Protein AF-A0A7X8J8T4-F1 (afdb_monomer)

Structure (mmCIF, N/CA/C/O backbone):
data_AF-A0A7X8J8T4-F1
#
_entry.id   AF-A0A7X8J8T4-F1
#
loop_
_atom_site.group_PDB
_atom_site.id
_atom_site.type_symbol
_atom_site.label_atom_id
_atom_site.label_alt_id
_atom_site.label_comp_id
_atom_site.label_asym_id
_atom_site.label_entity_id
_atom_site.label_seq_id
_atom_site.pdbx_PDB_ins_code
_atom_site.Cartn_x
_atom_site.Cartn_y
_atom_site.Cartn_z
_atom_site.occupancy
_atom_site.B_iso_or_equiv
_atom_site.auth_seq_id
_atom_site.auth_comp_id
_atom_site.auth_asym_id
_atom_site.auth_atom_id
_atom_site.pdbx_PDB_model_num
ATOM 1 N N . MET A 1 1 ? -16.688 19.050 2.867 1.00 76.69 1 MET A N 1
ATOM 2 C CA . MET A 1 1 ? -15.504 18.166 2.783 1.00 76.69 1 MET A CA 1
ATOM 3 C C . MET A 1 1 ? -15.236 17.628 4.182 1.00 76.69 1 MET A C 1
ATOM 5 O O . MET A 1 1 ? -15.202 18.430 5.106 1.00 76.69 1 MET A O 1
ATOM 9 N N . ILE A 1 2 ? -15.148 16.307 4.369 1.00 91.94 2 ILE A N 1
ATOM 10 C CA . ILE A 1 2 ? -14.789 15.720 5.672 1.00 91.94 2 ILE A CA 1
ATOM 11 C C . ILE A 1 2 ? -13.297 15.970 5.940 1.00 91.94 2 ILE A C 1
ATOM 13 O O . ILE A 1 2 ? -12.501 15.939 5.002 1.00 91.94 2 ILE A O 1
ATOM 17 N N . SER A 1 3 ? -12.903 16.253 7.184 1.00 97.56 3 SER A N 1
ATOM 18 C CA . SER A 1 3 ? -11.480 16.414 7.513 1.00 97.56 3 SER A CA 1
ATOM 19 C C . SER A 1 3 ? -10.749 15.070 7.450 1.00 97.56 3 SER A C 1
ATOM 21 O O . SER A 1 3 ? -11.363 14.012 7.609 1.00 97.56 3 SER A O 1
ATOM 23 N N . PHE A 1 4 ? -9.426 15.104 7.270 1.00 96.38 4 PHE A N 1
ATOM 24 C CA . PHE A 1 4 ? -8.602 13.891 7.281 1.00 96.38 4 PHE A CA 1
ATOM 25 C C . PHE A 1 4 ? -8.795 13.076 8.568 1.00 96.38 4 PHE A C 1
ATOM 27 O O . PHE A 1 4 ? -9.046 11.877 8.503 1.00 96.38 4 PHE A O 1
ATOM 34 N N . ILE A 1 5 ? -8.780 13.746 9.727 1.00 97.56 5 ILE A N 1
ATOM 35 C CA . ILE A 1 5 ? -8.980 13.104 11.033 1.00 97.56 5 ILE A CA 1
ATOM 36 C C . ILE A 1 5 ? -10.336 12.402 11.100 1.00 97.56 5 ILE A C 1
ATOM 38 O O . ILE A 1 5 ? -10.412 11.261 11.538 1.00 97.56 5 ILE A O 1
ATOM 42 N N . LYS A 1 6 ? -11.403 13.030 10.594 1.00 98.00 6 LYS A N 1
ATOM 43 C CA . LYS A 1 6 ? -12.732 12.410 10.582 1.00 98.00 6 LYS A CA 1
ATOM 44 C C . LYS A 1 6 ? -12.839 11.238 9.605 1.00 98.00 6 LYS A C 1
ATOM 46 O O . LYS A 1 6 ? -13.527 10.270 9.917 1.00 98.00 6 LYS A O 1
ATOM 51 N N . LYS A 1 7 ? -12.139 11.282 8.466 1.00 97.62 7 LYS A N 1
ATOM 52 C CA . LYS A 1 7 ? -12.042 10.141 7.540 1.00 97.62 7 LYS A CA 1
ATOM 53 C C . LYS A 1 7 ? -11.314 8.956 8.188 1.00 97.62 7 LYS A C 1
ATOM 55 O O . LYS A 1 7 ? -11.804 7.835 8.106 1.00 97.62 7 LYS A O 1
ATOM 60 N N . LEU A 1 8 ? -10.190 9.209 8.863 1.00 97.62 8 LEU A N 1
ATOM 61 C CA . LEU A 1 8 ? -9.431 8.179 9.579 1.00 97.62 8 LEU A CA 1
ATOM 62 C C . LEU A 1 8 ? -10.239 7.585 10.742 1.00 97.62 8 LEU A C 1
ATOM 64 O O . LEU A 1 8 ? -10.303 6.366 10.883 1.00 97.62 8 LEU A O 1
ATOM 68 N N . GLU A 1 9 ? -10.912 8.436 11.525 1.00 97.88 9 GLU A N 1
ATOM 69 C CA . GLU A 1 9 ? -11.780 8.001 12.624 1.00 97.88 9 GLU A CA 1
ATOM 70 C C . GLU A 1 9 ? -12.923 7.090 12.155 1.00 97.88 9 GLU A C 1
ATOM 72 O O . GLU A 1 9 ? -13.340 6.188 12.882 1.00 97.88 9 GLU A O 1
ATOM 77 N N . ALA A 1 10 ? -13.462 7.335 10.958 1.00 98.12 10 ALA A N 1
ATOM 78 C CA . ALA A 1 10 ? -14.493 6.487 10.379 1.00 98.12 10 ALA A CA 1
ATOM 79 C C . ALA A 1 10 ? -13.928 5.110 9.993 1.00 98.12 10 ALA A C 1
ATOM 81 O O . ALA A 1 10 ? -14.497 4.094 10.390 1.00 98.12 10 ALA A O 1
ATOM 82 N N . ALA A 1 11 ? -12.782 5.074 9.303 1.00 97.88 11 ALA A N 1
ATOM 83 C CA . ALA A 1 11 ? -12.152 3.833 8.849 1.00 97.88 11 ALA A CA 1
ATOM 84 C C . ALA A 1 11 ? -11.749 2.915 10.015 1.00 97.88 11 ALA A C 1
ATOM 86 O O . ALA A 1 11 ? -12.102 1.736 10.017 1.00 97.88 11 ALA A O 1
ATOM 87 N N . TRP A 1 12 ? -11.093 3.445 11.058 1.00 98.06 12 TRP A N 1
ATOM 88 C CA . TRP A 1 12 ? -10.691 2.611 12.199 1.00 98.06 12 TRP A CA 1
ATOM 89 C C . TRP A 1 12 ? -11.877 2.063 13.007 1.00 98.06 12 TRP A C 1
ATOM 91 O O . TRP A 1 12 ? -11.737 1.060 13.700 1.00 98.06 12 TRP A O 1
ATOM 101 N N . ARG A 1 13 ? -13.053 2.711 12.928 1.00 98.25 13 ARG A N 1
ATOM 102 C CA . ARG A 1 13 ? -14.262 2.331 13.677 1.00 98.25 13 ARG A CA 1
ATOM 103 C C . ARG A 1 13 ? -14.991 1.259 12.894 1.00 98.25 13 ARG A C 1
ATOM 105 O O . ARG A 1 13 ? -15.388 0.261 13.476 1.00 98.25 13 ARG A O 1
ATOM 112 N N . GLN A 1 14 ? -15.126 1.476 11.586 1.00 98.38 14 GLN A N 1
ATOM 113 C CA . GLN A 1 14 ? -15.718 0.526 10.656 1.00 98.38 14 GLN A CA 1
ATOM 114 C C . GLN A 1 14 ? -14.980 -0.815 10.691 1.00 98.38 14 GLN A C 1
ATOM 116 O O . GLN A 1 14 ? -15.619 -1.850 10.838 1.00 98.38 14 GLN A O 1
ATOM 121 N N . ASN A 1 15 ? -13.648 -0.781 10.632 1.00 98.31 15 ASN A N 1
ATOM 122 C CA . ASN A 1 15 ? -12.823 -1.988 10.577 1.00 98.31 15 ASN A CA 1
ATOM 123 C C . ASN A 1 15 ? -12.359 -2.462 11.967 1.00 98.31 15 ASN A C 1
ATOM 125 O O . ASN A 1 15 ? -11.601 -3.422 12.064 1.00 98.31 15 ASN A O 1
ATOM 129 N N . ASN A 1 16 ? -12.772 -1.775 13.045 1.00 98.44 16 ASN A N 1
ATOM 130 C CA . ASN A 1 16 ? -12.327 -2.010 14.426 1.00 98.44 16 ASN A CA 1
ATOM 131 C C . ASN A 1 16 ? -10.806 -2.250 14.538 1.00 98.44 16 ASN A C 1
ATOM 133 O O . ASN A 1 16 ? -10.339 -3.219 15.139 1.00 98.44 16 ASN A O 1
ATOM 137 N N . SER A 1 17 ? -10.023 -1.385 13.896 1.00 98.31 17 SER A N 1
ATOM 138 C CA . SER A 1 17 ? -8.599 -1.616 13.675 1.00 98.31 17 SER A CA 1
ATOM 139 C C . SER A 1 17 ? -7.827 -0.313 13.691 1.00 98.31 17 SER A C 1
ATOM 141 O O . SER A 1 17 ? -8.229 0.660 13.068 1.00 98.31 17 SER A O 1
ATOM 143 N N . LEU A 1 18 ? -6.682 -0.307 14.369 1.00 98.12 18 LEU A N 1
ATOM 144 C CA . LEU A 1 18 ? -5.701 0.781 14.308 1.00 98.12 18 LEU A CA 1
ATOM 145 C C . LEU A 1 18 ? -4.502 0.423 13.417 1.00 98.12 18 LEU A C 1
ATOM 147 O O . LEU A 1 18 ? -3.504 1.140 13.407 1.00 98.12 18 LEU A O 1
ATOM 151 N N . VAL A 1 19 ? -4.575 -0.700 12.697 1.00 98.56 19 VAL A N 1
ATOM 152 C CA . VAL A 1 19 ? -3.469 -1.196 11.879 1.00 98.56 19 VAL A CA 1
ATOM 153 C C . VAL A 1 19 ? -3.279 -0.300 10.659 1.00 98.56 19 VAL A C 1
ATOM 155 O O . VAL A 1 19 ? -4.218 -0.044 9.905 1.00 98.56 19 VAL A O 1
ATOM 158 N N . CYS A 1 20 ? -2.033 0.125 10.452 1.00 98.62 20 CYS A N 1
ATOM 159 C CA . CYS A 1 20 ? -1.569 0.791 9.243 1.00 98.62 20 CYS A CA 1
ATOM 160 C C . CYS A 1 20 ? -0.669 -0.171 8.465 1.00 98.62 20 CYS A C 1
ATOM 162 O O . CYS A 1 20 ? 0.379 -0.579 8.971 1.00 98.62 20 CYS A O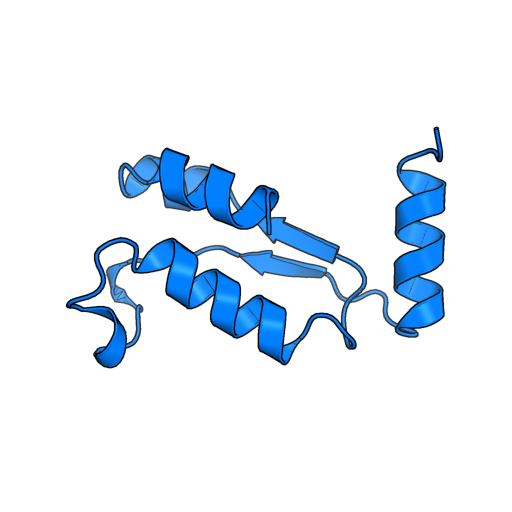 1
ATOM 164 N N . VAL A 1 21 ? -1.058 -0.523 7.241 1.00 98.69 21 VAL A N 1
ATOM 165 C CA . VAL A 1 21 ? -0.230 -1.369 6.371 1.00 98.69 21 VAL A CA 1
ATOM 166 C C . VAL A 1 21 ? 0.741 -0.502 5.574 1.00 98.69 21 VAL A C 1
ATOM 168 O O . VAL A 1 21 ? 0.353 0.457 4.906 1.00 98.69 21 VAL A O 1
ATOM 171 N N . GLY A 1 22 ? 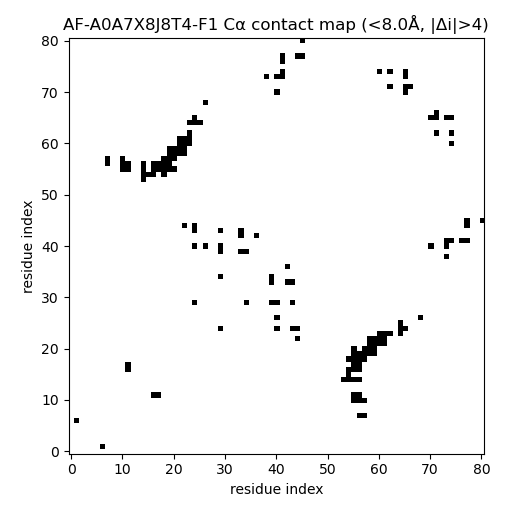2.028 -0.838 5.645 1.00 98.50 22 GLY A N 1
ATOM 172 C CA . GLY A 1 22 ? 3.054 -0.246 4.789 1.00 98.50 22 GLY A CA 1
ATOM 173 C C . GLY A 1 22 ? 2.997 -0.834 3.380 1.00 98.50 22 GLY A C 1
ATOM 174 O O . GLY A 1 22 ? 2.849 -2.044 3.227 1.00 98.50 22 GLY A O 1
ATOM 175 N N . LEU A 1 23 ? 3.136 0.017 2.364 1.00 98.50 23 LEU A N 1
ATOM 176 C CA . LEU A 1 23 ? 3.246 -0.398 0.962 1.00 98.50 23 LEU A CA 1
ATOM 177 C C . LEU A 1 23 ? 4.628 0.013 0.455 1.00 98.50 23 LEU A C 1
ATOM 179 O O . LEU A 1 23 ? 4.793 1.068 -0.167 1.00 98.50 23 LEU A O 1
ATOM 183 N N . ASP A 1 24 ? 5.614 -0.818 0.786 1.00 97.56 24 ASP A N 1
ATOM 184 C CA . ASP A 1 24 ? 7.046 -0.536 0.656 1.00 97.56 24 ASP A CA 1
ATOM 185 C C . ASP A 1 24 ? 7.703 -1.612 -0.248 1.00 97.56 24 ASP A C 1
ATOM 187 O O . ASP A 1 24 ? 8.439 -2.474 0.239 1.00 97.56 24 ASP A O 1
ATOM 191 N N . PRO A 1 25 ? 7.361 -1.658 -1.552 1.00 95.12 25 PRO A N 1
ATOM 192 C CA . PRO A 1 25 ? 7.684 -2.783 -2.426 1.00 95.12 25 PRO A CA 1
ATOM 193 C C . PRO A 1 25 ? 9.175 -2.829 -2.785 1.00 95.12 25 PRO A C 1
ATOM 195 O O . PRO A 1 25 ? 9.702 -1.936 -3.444 1.00 95.12 25 PRO A O 1
ATOM 198 N N . ASP A 1 26 ? 9.844 -3.917 -2.406 1.00 94.94 26 ASP A N 1
ATOM 199 C CA . ASP A 1 26 ? 11.183 -4.266 -2.888 1.00 94.94 26 ASP A CA 1
ATOM 200 C C . ASP A 1 26 ? 11.049 -5.089 -4.174 1.00 94.94 26 ASP A C 1
ATOM 202 O O . ASP A 1 26 ? 10.561 -6.222 -4.145 1.00 94.94 26 ASP A O 1
ATOM 206 N N . VAL A 1 27 ? 11.488 -4.523 -5.302 1.00 93.00 27 VAL A N 1
ATOM 207 C CA . VAL A 1 27 ? 11.393 -5.148 -6.634 1.00 93.00 27 VAL A CA 1
ATOM 208 C C . VAL A 1 27 ? 12.033 -6.536 -6.694 1.00 93.00 27 VAL A C 1
ATOM 210 O O . VAL A 1 27 ? 11.558 -7.396 -7.430 1.00 93.00 27 VAL A O 1
ATOM 213 N N . ASN A 1 28 ? 13.053 -6.792 -5.870 1.00 94.19 28 ASN A N 1
ATOM 214 C CA . ASN A 1 28 ? 13.749 -8.079 -5.828 1.00 94.19 28 ASN A CA 1
ATOM 215 C C . ASN A 1 28 ? 12.984 -9.147 -5.03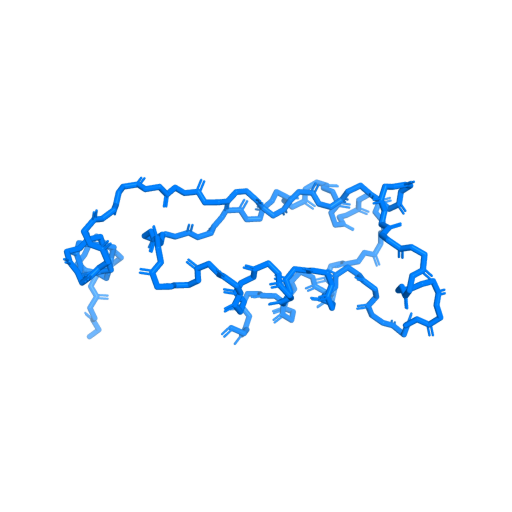7 1.00 94.19 28 ASN A C 1
ATOM 217 O O . ASN A 1 28 ? 13.336 -10.324 -5.084 1.00 94.19 28 ASN A O 1
ATOM 221 N N . LYS A 1 29 ? 11.959 -8.743 -4.282 1.00 95.19 29 LYS A N 1
ATOM 222 C CA . LYS A 1 29 ? 11.113 -9.624 -3.466 1.00 95.19 29 LYS A CA 1
ATOM 223 C C . LYS A 1 29 ? 9.710 -9.783 -4.040 1.00 95.19 29 LYS A C 1
ATOM 225 O O . LYS A 1 29 ? 8.866 -10.415 -3.404 1.00 95.19 29 LYS A O 1
ATOM 230 N N . LEU A 1 30 ? 9.445 -9.218 -5.219 1.00 96.12 30 LEU A N 1
ATOM 231 C CA . LEU A 1 30 ? 8.155 -9.386 -5.870 1.00 96.12 30 LEU A CA 1
ATOM 232 C C . LEU A 1 30 ? 7.931 -10.862 -6.244 1.00 96.12 30 LEU A C 1
ATOM 234 O O . LEU A 1 30 ? 8.856 -11.530 -6.716 1.00 96.12 30 LEU A O 1
ATOM 238 N N . PRO A 1 31 ? 6.709 -11.390 -6.053 1.00 96.50 31 PRO A N 1
ATOM 239 C CA . PRO A 1 31 ? 6.372 -12.748 -6.458 1.00 96.50 31 PRO A CA 1
ATOM 240 C C . PRO A 1 31 ? 6.624 -12.993 -7.950 1.00 96.50 31 PRO A C 1
ATOM 242 O O . PRO A 1 31 ? 6.292 -12.159 -8.793 1.00 96.50 31 PRO A O 1
ATOM 245 N N . ALA A 1 32 ? 7.125 -14.183 -8.292 1.00 96.06 32 ALA A N 1
ATOM 246 C CA . ALA A 1 32 ? 7.451 -14.549 -9.675 1.00 96.06 32 ALA A CA 1
ATOM 247 C C . ALA A 1 32 ? 6.253 -14.451 -10.640 1.00 96.06 32 ALA A C 1
ATOM 249 O O . ALA A 1 32 ? 6.438 -14.185 -11.825 1.00 96.06 32 ALA A O 1
ATOM 250 N N . CYS A 1 33 ? 5.021 -14.609 -10.143 1.00 95.62 33 CYS A N 1
ATOM 251 C CA . CYS A 1 33 ? 3.811 -14.447 -10.95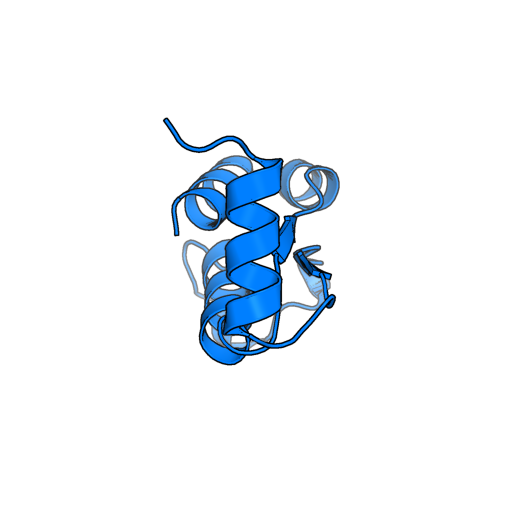1 1.00 95.62 33 CYS A CA 1
ATOM 252 C C . CYS A 1 33 ? 3.617 -13.020 -11.496 1.00 95.62 33 CYS A C 1
ATOM 254 O O . CYS A 1 33 ? 2.877 -12.846 -12.460 1.00 95.62 33 CYS A O 1
ATOM 256 N N . LEU A 1 34 ? 4.295 -12.014 -10.933 1.00 96.25 34 LEU A N 1
ATOM 257 C CA . LEU A 1 34 ? 4.226 -10.622 -11.383 1.00 96.25 34 LEU A CA 1
ATOM 258 C C . LEU A 1 34 ? 5.346 -10.237 -12.360 1.00 96.25 34 LEU A C 1
ATOM 260 O O . LEU A 1 34 ? 5.308 -9.135 -12.900 1.00 96.25 34 LEU A O 1
ATOM 264 N N . ALA A 1 35 ? 6.310 -11.122 -12.639 1.00 89.25 35 ALA A N 1
ATOM 265 C CA . ALA A 1 35 ? 7.496 -10.804 -13.446 1.00 89.25 35 ALA A CA 1
ATOM 266 C C . ALA A 1 35 ? 7.188 -10.366 -14.895 1.00 89.25 35 ALA A C 1
ATOM 268 O O . ALA A 1 35 ? 8.003 -9.690 -15.514 1.00 89.25 35 ALA A O 1
ATOM 269 N N . GLY A 1 36 ? 6.020 -10.732 -15.437 1.00 90.12 36 GLY A N 1
ATOM 270 C CA . GLY A 1 36 ? 5.556 -10.312 -16.767 1.00 90.12 36 GLY A CA 1
ATOM 271 C C . GLY A 1 36 ? 4.528 -9.176 -16.758 1.00 90.12 36 GLY A C 1
ATOM 272 O O . GLY A 1 36 ? 4.032 -8.801 -17.818 1.00 90.12 36 GLY A O 1
ATOM 273 N N . SER A 1 37 ? 4.159 -8.653 -15.584 1.00 95.62 37 SER A N 1
ATOM 274 C CA . SER A 1 37 ? 3.189 -7.561 -15.490 1.00 95.62 37 SER A CA 1
ATOM 275 C C . SER A 1 37 ? 3.789 -6.261 -16.022 1.00 95.62 37 SER A C 1
ATOM 277 O O . SER A 1 37 ? 4.938 -5.931 -15.739 1.00 95.62 37 SER A O 1
ATOM 279 N N . ALA A 1 38 ? 2.982 -5.475 -16.739 1.00 96.56 38 ALA A N 1
ATOM 280 C CA . ALA A 1 38 ? 3.369 -4.132 -17.166 1.00 96.56 38 ALA A CA 1
ATOM 281 C C . ALA A 1 38 ? 3.484 -3.145 -15.987 1.00 96.56 38 ALA A C 1
ATOM 283 O O . ALA A 1 38 ? 4.138 -2.109 -16.115 1.00 96.56 38 ALA A O 1
ATOM 284 N N . LYS A 1 39 ? 2.820 -3.440 -14.859 1.00 97.69 39 LYS A N 1
ATOM 285 C CA . LYS A 1 39 ? 2.774 -2.607 -13.647 1.00 97.69 39 LYS A CA 1
ATOM 286 C C . LYS A 1 39 ? 2.916 -3.483 -12.391 1.00 97.69 39 LYS A C 1
ATOM 288 O O . LYS A 1 39 ? 1.979 -3.592 -11.601 1.00 97.69 39 LYS A O 1
ATOM 293 N N . PRO A 1 40 ? 4.068 -4.150 -12.201 1.00 97.75 40 PRO A N 1
ATOM 294 C CA . PRO A 1 40 ? 4.217 -5.198 -11.193 1.00 97.75 40 PRO A CA 1
ATOM 295 C C . PRO A 1 40 ? 4.104 -4.679 -9.752 1.00 97.75 40 PRO A C 1
ATOM 297 O O . PRO A 1 40 ? 3.558 -5.375 -8.901 1.00 97.75 40 PRO A O 1
ATOM 300 N N . ILE A 1 41 ? 4.564 -3.455 -9.473 1.00 98.06 41 ILE A N 1
ATOM 301 C CA . ILE A 1 41 ? 4.447 -2.830 -8.148 1.00 98.06 41 ILE A CA 1
ATOM 302 C C . ILE A 1 41 ? 2.984 -2.495 -7.840 1.00 98.06 41 ILE A C 1
ATOM 304 O O . ILE A 1 41 ? 2.512 -2.767 -6.738 1.00 98.06 41 ILE A O 1
ATOM 308 N N . PHE A 1 42 ? 2.257 -1.932 -8.809 1.00 98.56 42 PHE A N 1
ATOM 309 C CA . PHE A 1 42 ? 0.838 -1.632 -8.628 1.00 98.56 42 PHE A CA 1
ATOM 310 C C . PHE A 1 42 ? 0.023 -2.907 -8.394 1.00 98.56 42 PHE A C 1
ATOM 312 O O . PHE A 1 42 ? -0.732 -2.959 -7.431 1.00 98.56 42 PHE A O 1
ATOM 319 N N . GLU A 1 43 ? 0.214 -3.947 -9.211 1.00 98.50 43 GLU A N 1
ATOM 320 C CA . GLU A 1 43 ? -0.497 -5.222 -9.040 1.00 98.50 43 GLU A CA 1
ATOM 321 C C . GLU A 1 43 ? -0.195 -5.871 -7.682 1.00 98.50 43 GLU A C 1
ATOM 323 O O . GLU A 1 43 ? -1.095 -6.397 -7.026 1.00 98.50 43 GLU A O 1
ATOM 328 N N . PHE A 1 44 ? 1.054 -5.781 -7.213 1.00 98.19 44 PHE A N 1
ATOM 329 C CA . PHE A 1 44 ? 1.428 -6.260 -5.884 1.00 98.19 44 PHE A CA 1
ATOM 330 C C . PHE A 1 44 ? 0.706 -5.493 -4.770 1.00 98.19 44 PHE A C 1
ATOM 332 O O . PHE A 1 44 ? 0.083 -6.098 -3.897 1.00 98.19 44 PHE A O 1
ATOM 339 N N . ASN A 1 45 ? 0.743 -4.159 -4.819 1.00 98.62 45 ASN A N 1
ATOM 340 C CA . ASN A 1 45 ? 0.056 -3.313 -3.847 1.00 98.62 45 ASN A CA 1
ATOM 341 C C . ASN A 1 45 ? -1.458 -3.533 -3.869 1.00 98.62 45 ASN A C 1
ATOM 343 O O . ASN A 1 45 ? -2.072 -3.646 -2.811 1.00 98.62 45 ASN A O 1
ATOM 347 N N . LYS A 1 46 ? -2.053 -3.629 -5.061 1.00 98.62 46 LYS A N 1
ATOM 348 C CA . LYS A 1 46 ? -3.478 -3.897 -5.255 1.00 98.62 46 LYS A CA 1
ATOM 349 C C . LYS A 1 46 ? -3.878 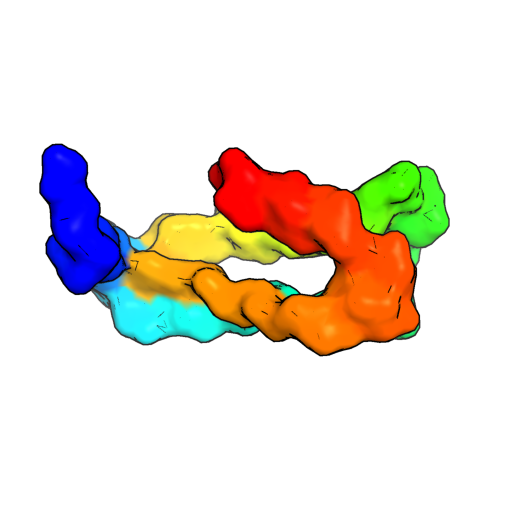-5.210 -4.589 1.00 98.62 46 LYS A C 1
ATOM 351 O O . LYS A 1 46 ? -4.853 -5.229 -3.848 1.00 98.62 46 LYS A O 1
ATOM 356 N N . ALA A 1 47 ? -3.105 -6.278 -4.785 1.00 98.31 47 ALA A N 1
ATOM 357 C CA . ALA A 1 47 ? -3.376 -7.565 -4.150 1.00 98.31 47 ALA A CA 1
ATOM 358 C C . ALA A 1 47 ? -3.324 -7.488 -2.612 1.00 98.31 47 ALA A C 1
ATOM 360 O O . ALA A 1 47 ? -4.157 -8.092 -1.938 1.00 98.31 47 ALA A O 1
ATOM 361 N N . ILE A 1 48 ? -2.384 -6.718 -2.047 1.00 98.44 48 ILE A N 1
ATOM 362 C CA . ILE A 1 48 ? -2.326 -6.464 -0.598 1.00 98.44 48 ILE A CA 1
ATOM 363 C C . ILE A 1 48 ? -3.565 -5.691 -0.140 1.00 98.44 48 ILE A C 1
ATOM 365 O O . ILE A 1 48 ? -4.172 -6.064 0.863 1.00 98.44 48 ILE A O 1
ATOM 369 N N . ILE A 1 49 ? -3.946 -4.629 -0.855 1.00 98.69 49 ILE A N 1
ATOM 370 C CA . ILE A 1 49 ? -5.112 -3.803 -0.522 1.00 98.69 49 ILE A CA 1
ATOM 371 C C . ILE A 1 49 ? -6.390 -4.648 -0.561 1.00 98.69 49 ILE A C 1
ATOM 373 O O . ILE A 1 49 ? -7.101 -4.705 0.440 1.00 98.69 49 ILE A O 1
ATOM 377 N N . ASP A 1 50 ? -6.629 -5.380 -1.651 1.00 98.75 50 ASP A N 1
ATOM 378 C CA . ASP A 1 50 ? -7.805 -6.244 -1.826 1.00 98.75 50 ASP A CA 1
ATOM 379 C C . ASP A 1 50 ? -7.944 -7.266 -0.689 1.00 98.75 50 ASP A C 1
ATOM 381 O O . ASP A 1 50 ? -9.048 -7.550 -0.231 1.00 98.75 50 ASP A O 1
ATOM 385 N N . ALA A 1 51 ? -6.820 -7.795 -0.203 1.00 98.62 51 ALA A N 1
ATOM 386 C CA . ALA A 1 51 ? -6.798 -8.784 0.868 1.00 98.62 51 ALA A CA 1
ATOM 387 C C . ALA A 1 51 ? -6.923 -8.195 2.286 1.00 98.62 51 ALA A C 1
ATOM 389 O O . ALA A 1 51 ? -7.070 -8.963 3.234 1.00 98.62 51 ALA A O 1
ATOM 390 N N . THR A 1 52 ? -6.790 -6.873 2.468 1.00 98.69 52 THR A N 1
ATOM 391 C CA . THR A 1 52 ? -6.643 -6.272 3.810 1.00 98.69 52 THR A CA 1
ATOM 392 C C . THR A 1 52 ? -7.520 -5.051 4.087 1.00 98.69 52 THR A C 1
ATOM 394 O O . THR A 1 52 ? -7.571 -4.610 5.235 1.00 98.69 52 THR A O 1
ATOM 397 N N . HIS A 1 53 ? -8.208 -4.489 3.090 1.00 98.31 53 HIS A N 1
ATOM 398 C CA . HIS A 1 53 ? -8.930 -3.210 3.206 1.00 98.31 53 HIS A CA 1
ATOM 399 C C . HIS A 1 53 ? -10.025 -3.165 4.288 1.00 98.31 53 HIS A C 1
ATOM 401 O O . HIS A 1 53 ? -10.362 -2.089 4.778 1.00 98.31 53 HIS A O 1
ATOM 407 N N . ASP A 1 54 ? -10.560 -4.315 4.684 1.00 98.12 54 ASP A N 1
ATOM 408 C CA . ASP A 1 54 ? -11.581 -4.523 5.711 1.00 98.12 54 ASP A CA 1
ATOM 409 C C . ASP A 1 54 ? -10.980 -4.789 7.104 1.00 98.12 54 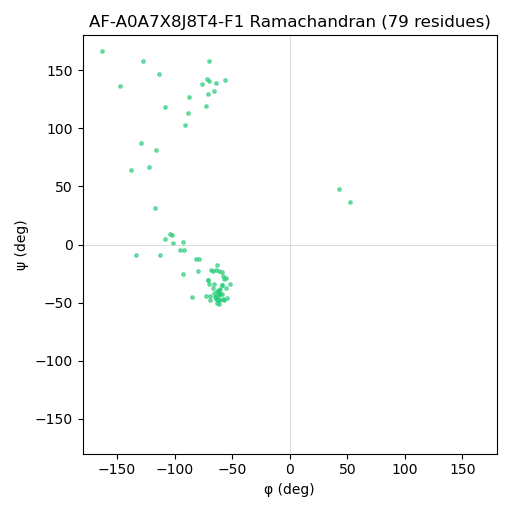ASP A C 1
ATOM 411 O O . ASP A 1 54 ? -11.701 -4.845 8.097 1.00 98.12 54 ASP A O 1
ATOM 415 N N . LEU A 1 55 ? -9.650 -4.898 7.196 1.00 98.44 55 LEU A N 1
ATOM 416 C CA . LEU A 1 55 ? -8.906 -5.226 8.417 1.00 98.44 55 LEU A CA 1
ATOM 417 C C . LEU A 1 55 ? -8.038 -4.067 8.935 1.00 98.44 55 LEU A C 1
ATOM 419 O O . LEU A 1 55 ? -7.464 -4.162 10.022 1.00 98.44 55 LEU A O 1
ATOM 423 N N . VAL A 1 56 ? -7.889 -2.981 8.171 1.00 98.62 56 VAL A N 1
ATOM 424 C CA . VAL A 1 56 ? -6.920 -1.898 8.441 1.00 98.62 56 VAL A CA 1
ATOM 425 C C . VAL A 1 56 ? -7.595 -0.532 8.458 1.00 98.62 56 VAL A C 1
ATOM 427 O O . VAL A 1 56 ? -8.656 -0.358 7.871 1.00 98.62 56 VAL A O 1
ATOM 430 N N . CYS A 1 57 ? -6.993 0.470 9.100 1.00 98.44 57 CYS A N 1
ATOM 431 C CA . CYS A 1 57 ? -7.523 1.8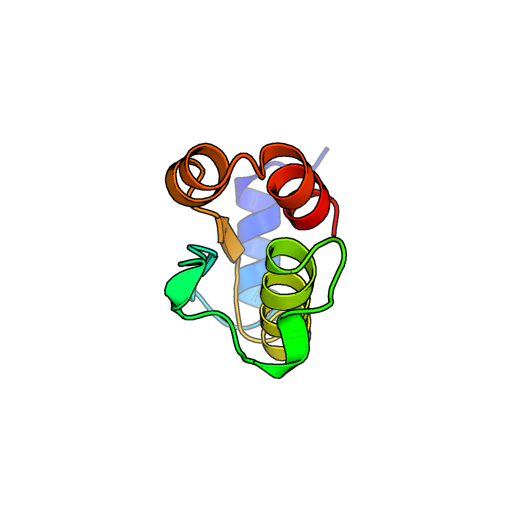38 9.047 1.00 98.44 57 CYS A CA 1
ATOM 432 C C . CYS A 1 57 ? -6.914 2.680 7.926 1.00 98.44 57 CYS A C 1
ATOM 434 O O . CYS A 1 57 ? -7.531 3.651 7.481 1.00 98.44 57 CYS A O 1
ATOM 436 N N . CYS A 1 58 ? -5.700 2.344 7.487 1.00 98.56 58 CYS A N 1
ATOM 437 C CA . CYS A 1 58 ? -5.015 3.067 6.428 1.00 98.56 58 CYS A CA 1
ATOM 438 C C . CYS A 1 58 ? -3.856 2.275 5.817 1.00 98.56 58 CYS A C 1
ATOM 440 O O . CYS A 1 58 ? -3.345 1.308 6.388 1.00 98.56 58 CYS A O 1
ATOM 442 N N . TYR A 1 59 ? -3.402 2.779 4.673 1.00 98.75 59 TYR A N 1
ATOM 443 C CA . TYR A 1 59 ? -2.166 2.375 4.021 1.00 98.75 59 TYR A CA 1
ATOM 444 C C . TYR A 1 59 ? -1.174 3.532 4.033 1.00 98.75 59 TYR A C 1
ATOM 446 O O . TYR A 1 59 ? -1.555 4.700 3.934 1.00 98.75 59 TYR A O 1
ATOM 454 N N . LYS A 1 60 ? 0.111 3.202 4.136 1.00 98.56 60 LYS A N 1
ATOM 455 C CA . LYS A 1 60 ? 1.207 4.171 4.118 1.00 98.56 60 LYS A CA 1
ATOM 456 C C . LYS A 1 60 ? 2.261 3.736 3.098 1.00 98.56 60 LYS A C 1
ATOM 458 O O . LYS A 1 60 ? 3.222 3.066 3.498 1.00 98.56 60 LYS A O 1
ATOM 463 N N . PRO A 1 61 ? 2.122 4.122 1.817 1.00 98.19 61 PRO A N 1
ATOM 464 C CA . PRO A 1 61 ? 3.168 3.890 0.832 1.00 98.19 61 PRO A CA 1
ATOM 465 C C . PRO A 1 61 ? 4.423 4.701 1.167 1.00 98.19 61 PRO A C 1
ATOM 467 O O . PRO A 1 61 ? 4.341 5.898 1.451 1.00 98.19 61 PRO A O 1
ATOM 470 N N . GLN A 1 62 ? 5.592 4.062 1.135 1.00 97.94 62 GLN A N 1
ATOM 471 C CA . GLN A 1 62 ? 6.871 4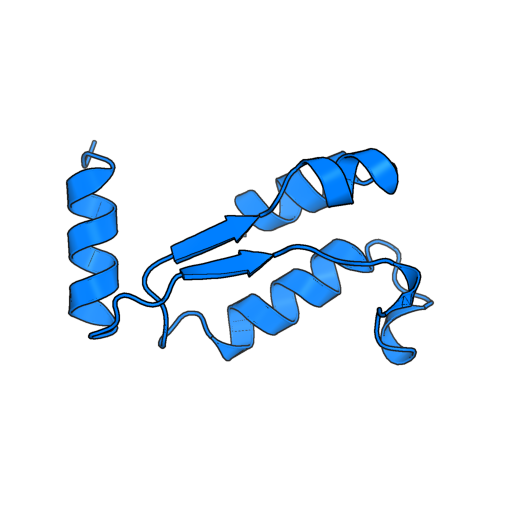.749 1.301 1.00 97.94 62 GLN A CA 1
ATOM 472 C C . GLN A 1 62 ? 7.438 5.182 -0.055 1.00 97.94 62 GLN A C 1
ATOM 474 O O . GLN A 1 62 ? 8.016 4.373 -0.777 1.00 97.94 62 GLN A O 1
ATOM 479 N N . ALA A 1 63 ? 7.321 6.474 -0.374 1.00 97.38 63 ALA A N 1
ATOM 480 C CA . ALA A 1 63 ? 7.665 7.047 -1.681 1.00 97.38 63 ALA A CA 1
ATOM 481 C C . ALA A 1 63 ? 9.078 6.687 -2.184 1.00 97.38 63 ALA A C 1
ATOM 483 O O . ALA A 1 63 ? 9.264 6.479 -3.380 1.00 97.38 63 ALA A O 1
ATOM 484 N N . ALA A 1 64 ? 10.057 6.544 -1.283 1.00 97.81 64 ALA A N 1
ATOM 485 C CA . ALA A 1 64 ? 11.435 6.210 -1.645 1.00 97.81 64 ALA A CA 1
ATOM 486 C C . ALA A 1 64 ? 11.575 4.875 -2.406 1.00 97.81 64 ALA A C 1
ATOM 488 O O . ALA A 1 64 ? 12.400 4.793 -3.312 1.00 97.81 64 ALA A O 1
ATOM 489 N N . TYR A 1 65 ? 10.762 3.856 -2.094 1.00 98.06 65 TYR A N 1
ATOM 490 C CA . TYR A 1 65 ? 10.795 2.569 -2.809 1.00 98.06 65 TYR A CA 1
ATOM 491 C C . TYR A 1 65 ? 10.335 2.707 -4.265 1.00 98.06 65 TYR A C 1
ATOM 493 O O . TYR A 1 65 ? 10.9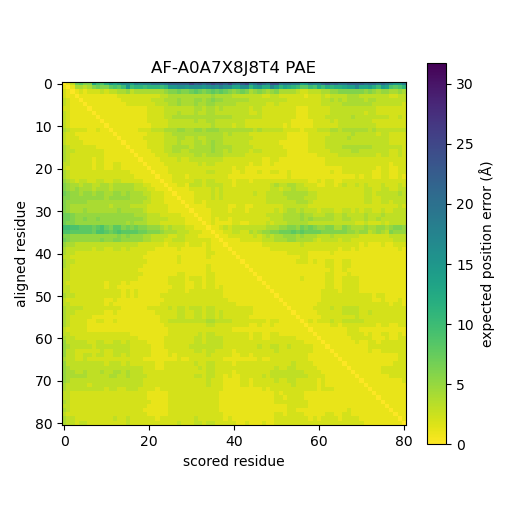04 2.088 -5.158 1.00 98.06 65 TYR A O 1
ATOM 501 N N . TYR A 1 66 ? 9.337 3.556 -4.510 1.00 98.12 66 TYR A N 1
ATOM 502 C CA . TYR A 1 66 ? 8.801 3.805 -5.847 1.00 98.12 66 TYR A CA 1
ATOM 503 C C . TYR A 1 66 ? 9.783 4.624 -6.682 1.00 98.12 66 TYR A C 1
ATOM 505 O O . TYR A 1 66 ? 10.059 4.257 -7.819 1.00 98.12 66 TYR A O 1
ATOM 513 N N . ALA A 1 67 ? 10.364 5.677 -6.100 1.00 97.69 67 ALA A N 1
ATOM 514 C CA . ALA A 1 67 ? 11.367 6.502 -6.769 1.00 97.69 67 ALA A CA 1
ATOM 515 C C . ALA A 1 67 ? 12.628 5.696 -7.127 1.00 97.69 67 ALA A C 1
ATOM 517 O O . ALA A 1 67 ? 13.147 5.821 -8.232 1.00 97.69 67 ALA A O 1
ATOM 518 N N . ALA A 1 68 ? 13.092 4.819 -6.227 1.00 97.38 68 ALA A N 1
ATOM 519 C CA . ALA A 1 68 ? 14.242 3.947 -6.480 1.00 97.38 68 ALA A CA 1
ATOM 520 C C . ALA A 1 68 ? 14.012 2.938 -7.622 1.00 97.38 68 ALA A C 1
ATOM 522 O O . ALA A 1 68 ? 14.979 2.449 -8.200 1.00 97.38 68 ALA A O 1
ATOM 523 N N . ALA A 1 69 ? 12.752 2.631 -7.940 1.00 96.31 69 ALA A N 1
ATOM 524 C CA . ALA A 1 69 ? 12.351 1.732 -9.019 1.00 96.31 69 ALA A CA 1
ATOM 525 C C . ALA A 1 69 ? 11.818 2.471 -10.265 1.00 96.31 69 ALA A C 1
ATOM 527 O O . ALA A 1 69 ? 11.245 1.823 -11.138 1.00 96.31 69 ALA A O 1
ATOM 528 N N . GLU A 1 70 ? 11.948 3.805 -10.330 1.00 97.31 70 GLU A N 1
ATOM 529 C CA . GLU A 1 70 ? 11.385 4.652 -11.400 1.00 97.31 70 GLU A CA 1
ATOM 530 C C . GLU A 1 70 ? 9.872 4.422 -11.625 1.00 97.31 70 GLU A C 1
ATOM 532 O O . GLU A 1 70 ? 9.364 4.451 -12.745 1.00 97.31 70 GLU A O 1
ATOM 537 N N . ALA A 1 71 ? 9.135 4.172 -10.538 1.00 97.69 71 ALA A N 1
ATOM 538 C CA . ALA A 1 71 ? 7.750 3.698 -10.541 1.00 97.69 71 ALA A CA 1
ATOM 539 C C . ALA A 1 71 ? 6.760 4.689 -9.896 1.00 97.69 71 ALA A C 1
ATOM 541 O O . ALA A 1 71 ? 5.752 4.293 -9.301 1.00 97.69 71 ALA A O 1
ATOM 542 N N . ASP A 1 72 ? 7.028 5.995 -9.995 1.00 98.12 72 ASP A N 1
ATOM 543 C CA . ASP A 1 72 ? 6.140 7.058 -9.499 1.00 98.12 72 ASP A CA 1
ATOM 544 C C . ASP A 1 72 ? 4.727 6.997 -10.100 1.00 98.12 72 ASP A C 1
ATOM 546 O O . ASP A 1 72 ? 3.744 7.394 -9.468 1.00 98.12 72 ASP A O 1
ATOM 550 N N . ASP A 1 73 ? 4.596 6.498 -11.327 1.00 98.50 73 ASP A N 1
ATOM 551 C CA . ASP A 1 73 ? 3.305 6.269 -11.970 1.00 98.50 73 ASP A CA 1
ATOM 552 C C . ASP A 1 73 ? 2.497 5.179 -11.246 1.00 98.50 73 ASP A C 1
ATOM 554 O O . ASP A 1 73 ? 1.310 5.366 -10.981 1.00 98.50 73 ASP A O 1
ATOM 558 N N . GLN A 1 74 ? 3.145 4.092 -10.828 1.00 98.50 74 GLN A N 1
ATOM 559 C CA . GLN A 1 74 ? 2.522 3.011 -10.063 1.00 98.50 74 GLN A CA 1
ATOM 560 C C . GLN A 1 74 ? 2.185 3.429 -8.626 1.00 98.50 74 GLN A C 1
ATOM 562 O O . GLN A 1 74 ? 1.173 2.978 -8.082 1.00 98.50 74 GLN A O 1
ATOM 567 N N . LEU A 1 75 ? 2.960 4.340 -8.022 1.00 98.62 75 LEU A N 1
ATOM 568 C CA . LEU A 1 75 ? 2.575 4.986 -6.761 1.00 98.62 75 LEU A CA 1
ATOM 569 C C . LEU A 1 75 ? 1.267 5.769 -6.926 1.00 98.62 75 LEU A C 1
ATOM 571 O O . LEU A 1 75 ? 0.348 5.617 -6.124 1.00 98.62 75 LEU A O 1
ATOM 575 N N . LYS A 1 76 ? 1.156 6.577 -7.988 1.00 98.56 76 LYS A N 1
ATOM 576 C CA . LYS A 1 76 ? -0.067 7.343 -8.281 1.00 98.56 76 LYS A CA 1
ATOM 577 C C . LYS A 1 76 ? -1.264 6.427 -8.520 1.00 98.56 76 LYS A C 1
ATOM 579 O O . LYS A 1 76 ? -2.336 6.710 -7.996 1.00 98.56 76 LYS A O 1
ATOM 584 N N . MET A 1 77 ? -1.077 5.326 -9.251 1.00 98.62 77 MET A N 1
ATOM 585 C CA . MET A 1 77 ? -2.118 4.309 -9.435 1.00 98.62 77 MET A CA 1
ATOM 586 C C . MET A 1 77 ? -2.549 3.697 -8.097 1.00 98.62 77 MET A C 1
ATOM 588 O O . MET A 1 77 ? -3.741 3.575 -7.850 1.00 98.62 77 MET A O 1
ATOM 592 N N . THR A 1 78 ? -1.596 3.388 -7.211 1.00 98.50 78 THR A N 1
ATOM 593 C CA . THR A 1 78 ? -1.880 2.846 -5.869 1.00 98.50 78 THR A CA 1
ATOM 594 C C . THR A 1 78 ? -2.668 3.836 -5.004 1.00 98.50 78 THR A C 1
ATOM 596 O O . THR A 1 78 ? -3.562 3.425 -4.286 1.00 98.50 78 THR A O 1
ATOM 599 N N . ILE A 1 79 ? -2.358 5.137 -5.059 1.00 98.25 79 ILE A N 1
ATOM 600 C CA . ILE A 1 79 ? -3.076 6.173 -4.286 1.00 98.25 79 ILE A CA 1
ATOM 601 C C . ILE A 1 79 ? -4.494 6.414 -4.827 1.00 98.25 79 ILE A C 1
ATOM 603 O O . ILE A 1 79 ? -5.378 6.825 -4.076 1.00 98.25 79 ILE A O 1
ATOM 607 N N . ALA A 1 80 ? -4.691 6.229 -6.133 1.00 98.31 80 ALA A N 1
ATOM 608 C CA . ALA A 1 80 ? -5.978 6.430 -6.791 1.00 98.31 80 ALA A CA 1
ATOM 609 C C . ALA A 1 80 ? -6.949 5.249 -6.617 1.00 98.31 80 ALA A C 1
ATOM 611 O O . ALA A 1 80 ? -8.151 5.457 -6.785 1.00 98.31 80 ALA A O 1
ATOM 612 N N . TYR A 1 81 ? -6.426 4.053 -6.332 1.00 98.06 81 TYR A N 1
ATOM 613 C CA . TYR A 1 81 ? -7.188 2.836 -6.050 1.00 98.06 81 TYR A CA 1
ATOM 614 C C . TYR A 1 81 ? -7.727 2.844 -4.616 1.00 98.06 81 TYR A C 1
ATOM 616 O O . TYR A 1 81 ? -8.951 2.646 -4.456 1.00 98.06 81 TYR A O 1
#

Mean predicted aligned error: 2.45 Å

Foldseek 3Di:
DDDPVRLLVVLCVQLVEADEAELQDDPVPQDPVLVPPPQRSLVVLVVVCVVPSSNHSYYDYDVVSCVVVVNVVSVVSSVVD

Secondary structure (DSSP, 8-state):
---HHHHHHHHHHHTT---EEEE---GGGS-GGGTT-SSHHHHHHHHHHHHHTTT-SEEEE-HHHHHHTT-HHHHHHHHH-

Sequence (81 aa):
MISFIKKLEAAWRQNNSLVCVGLDPDVNKLPACLAGSAKPIFEFNKAIIDATHDLVCCYKPQAAYYAAAEADDQLKMTIAY

Nearest PDB structures (foldseek):
  3h2o-assembly1_A  TM=3.934E-01  e=7.988E+00  Bacillus anthracis str. A2012

Solvent-accessible surface area (backbone atoms only — not comparable to full-atom values): 4806 Å² total; per-residue (Å²): 134,84,52,70,69,58,53,44,56,48,34,22,60,75,31,71,21,86,42,67,47,73,50,65,67,54,82,91,72,57,60,77,91,38,74,82,49,96,52,40,68,31,54,51,48,48,54,52,43,76,73,37,65,72,58,26,36,46,75,49,66,44,66,66,43,29,57,76,65,76,30,58,67,38,51,51,51,56,73,73,106

Radius of gyration: 13.82 Å; Cα contacts (8 Å, |Δi|>4): 82; chains: 1; bounding box: 30×33×32 Å

pLDDT: mean 97.2, std 2.91, range [76.69, 98.75]